Protein AF-A0A944TEN8-F1 (afdb_monomer_lite)

Sequence (53 aa):
MRVADRFEENLVWSYETPFDEGEEYAGYLAFYWGRVDQWLVDDAEVTEHPQNP

Structure (mmCIF, N/CA/C/O backbone):
data_AF-A0A944TEN8-F1
#
_entry.id   AF-A0A944TEN8-F1
#
loop_
_atom_site.group_PDB
_atom_site.id
_atom_site.type_symbol
_atom_site.label_atom_id
_atom_site.label_alt_id
_atom_site.label_comp_id
_atom_site.label_asym_id
_atom_site.label_entity_id
_atom_site.label_seq_id
_atom_site.pdbx_PDB_ins_code
_atom_site.Cartn_x
_atom_site.Cartn_y
_atom_site.Cartn_z
_atom_site.occupancy
_atom_site.B_iso_or_equiv
_atom_site.auth_seq_id
_atom_site.auth_comp_id
_atom_site.auth_asym_id
_atom_site.auth_atom_id
_atom_site.pdbx_PDB_model_num
ATOM 1 N N . MET A 1 1 ? -2.670 9.354 2.446 1.00 90.00 1 MET A N 1
ATOM 2 C CA . MET A 1 1 ? -3.922 8.662 2.067 1.00 90.00 1 MET A CA 1
ATOM 3 C C . MET A 1 1 ? -5.029 9.120 2.995 1.00 90.00 1 MET A C 1
ATOM 5 O O . MET A 1 1 ? -4.747 9.390 4.154 1.00 90.00 1 MET A O 1
ATOM 9 N N . ARG A 1 2 ? -6.258 9.262 2.494 1.00 93.06 2 ARG A N 1
ATOM 10 C CA . ARG A 1 2 ? -7.407 9.642 3.321 1.00 93.06 2 ARG A CA 1
ATOM 11 C C . ARG A 1 2 ? -8.458 8.548 3.261 1.00 93.06 2 ARG A C 1
ATOM 13 O O . ARG A 1 2 ? -8.798 8.112 2.165 1.00 93.06 2 ARG A O 1
ATOM 20 N N . VAL A 1 3 ? -8.942 8.132 4.422 1.00 91.50 3 VAL A N 1
ATOM 21 C CA . VAL A 1 3 ? -9.996 7.129 4.5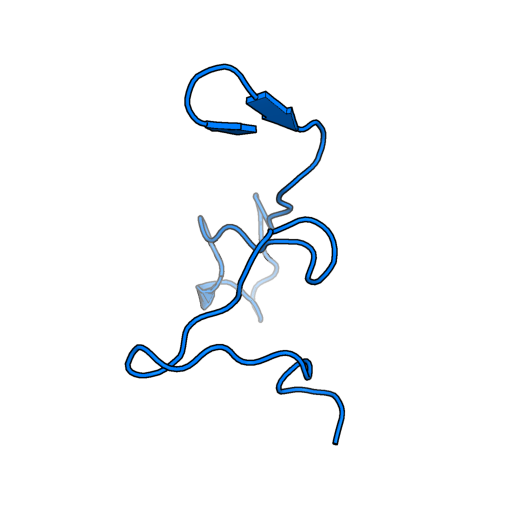83 1.00 91.50 3 VAL A CA 1
ATOM 22 C C . VAL A 1 3 ? -11.021 7.726 5.533 1.00 91.50 3 VAL A C 1
ATOM 24 O O . VAL A 1 3 ? -10.701 7.980 6.692 1.00 91.50 3 VAL A O 1
ATOM 27 N N . ALA A 1 4 ? -12.226 7.999 5.026 1.00 92.38 4 ALA A N 1
ATOM 28 C CA . ALA A 1 4 ? -13.233 8.789 5.738 1.00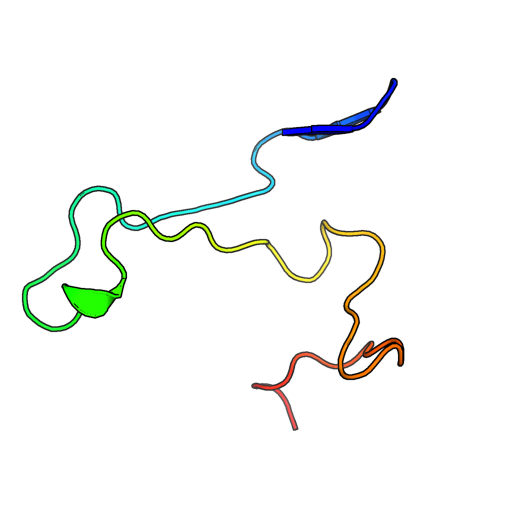 92.38 4 ALA A CA 1
ATOM 29 C C . ALA A 1 4 ? -12.615 10.085 6.313 1.00 92.38 4 ALA A C 1
ATOM 31 O O . ALA A 1 4 ? -12.083 10.902 5.555 1.00 92.38 4 ALA A O 1
ATOM 32 N N . ASP A 1 5 ? -12.632 10.243 7.636 1.00 95.62 5 ASP A N 1
ATOM 33 C CA . ASP A 1 5 ? -12.139 11.425 8.349 1.00 95.62 5 ASP A CA 1
ATOM 34 C C . ASP A 1 5 ? -10.655 11.330 8.748 1.00 95.62 5 ASP A C 1
ATOM 36 O O . ASP A 1 5 ? -10.075 12.302 9.235 1.00 95.62 5 ASP A O 1
ATOM 40 N N . ARG A 1 6 ? -10.011 10.175 8.533 1.00 92.00 6 ARG A N 1
ATOM 41 C CA . ARG A 1 6 ? -8.605 9.941 8.884 1.00 92.00 6 ARG A CA 1
ATOM 42 C C . ARG A 1 6 ? -7.697 10.255 7.701 1.00 92.00 6 ARG A C 1
ATOM 44 O O . ARG A 1 6 ? -7.930 9.807 6.577 1.00 92.00 6 ARG A O 1
ATOM 51 N N . PHE A 1 7 ? -6.627 10.997 7.964 1.00 94.06 7 PHE A N 1
ATOM 52 C CA . PHE A 1 7 ? -5.565 11.269 7.003 1.00 94.06 7 PHE A CA 1
ATOM 53 C C . PHE A 1 7 ? -4.232 10.757 7.544 1.00 94.06 7 PHE A C 1
ATOM 55 O O . PHE A 1 7 ? -3.848 11.104 8.654 1.00 94.06 7 PHE A O 1
ATOM 62 N N . GLU A 1 8 ? -3.544 9.953 6.735 1.00 93.75 8 GLU A N 1
ATOM 63 C CA . GLU A 1 8 ? -2.219 9.410 7.036 1.00 93.75 8 GLU A CA 1
ATOM 64 C C . GLU A 1 8 ? -1.204 9.883 5.998 1.00 93.75 8 GLU A C 1
ATOM 66 O O . GLU A 1 8 ? -1.381 9.688 4.786 1.00 93.75 8 GLU A O 1
ATOM 71 N N . GLU A 1 9 ? -0.130 10.502 6.471 1.00 94.50 9 GLU A N 1
ATOM 72 C CA . GLU A 1 9 ? 0.967 10.986 5.637 1.00 94.50 9 GLU A CA 1
ATOM 73 C C . GLU A 1 9 ? 1.969 9.867 5.346 1.00 94.50 9 GLU A C 1
ATOM 75 O O . GLU A 1 9 ? 2.299 9.066 6.218 1.00 94.50 9 GLU A O 1
ATOM 80 N N . ASN A 1 10 ? 2.492 9.828 4.115 1.00 92.88 10 ASN A N 1
ATOM 81 C CA . ASN A 1 10 ? 3.538 8.878 3.710 1.00 92.88 10 ASN A CA 1
ATOM 82 C C . ASN A 1 10 ? 3.187 7.412 4.045 1.00 92.88 10 ASN A C 1
ATOM 84 O O . ASN A 1 10 ? 3.980 6.683 4.643 1.00 92.88 10 ASN A O 1
ATOM 88 N N . LEU A 1 11 ? 1.958 7.000 3.719 1.00 94.31 11 LEU A N 1
ATOM 89 C CA . LEU A 1 11 ? 1.460 5.642 3.971 1.00 94.31 11 LEU A CA 1
ATOM 90 C C . LEU A 1 11 ? 1.968 4.618 2.942 1.00 94.31 11 LEU A C 1
ATOM 92 O O . LEU A 1 11 ? 2.119 3.440 3.265 1.00 94.31 11 LEU A O 1
ATOM 96 N N . VAL A 1 12 ? 2.216 5.075 1.715 1.00 95.25 12 VAL A N 1
ATOM 97 C CA . VAL A 1 12 ? 2.652 4.240 0.596 1.00 95.25 12 VAL A CA 1
ATOM 98 C C . VAL A 1 12 ? 3.973 4.733 0.033 1.00 95.25 12 VAL A C 1
ATOM 100 O O . VAL A 1 12 ? 4.307 5.913 0.161 1.00 95.25 12 VAL A O 1
ATOM 103 N N . TRP A 1 13 ? 4.682 3.831 -0.628 1.00 94.88 13 TRP A N 1
ATOM 104 C CA . TRP A 1 13 ? 5.842 4.122 -1.456 1.00 94.88 13 TRP A CA 1
ATOM 105 C C . TRP A 1 13 ? 5.710 3.385 -2.795 1.00 94.88 13 TRP A C 1
ATOM 107 O O . TRP A 1 13 ? 4.925 2.443 -2.922 1.00 94.88 13 TRP A O 1
ATOM 117 N N . SER A 1 14 ? 6.444 3.835 -3.808 1.00 96.19 14 SER A N 1
ATOM 118 C CA . SER A 1 14 ? 6.432 3.236 -5.142 1.00 96.19 14 SER A CA 1
ATOM 119 C C . SER A 1 14 ? 7.764 3.436 -5.851 1.00 96.19 14 SER A C 1
ATOM 121 O O . SER A 1 14 ? 8.527 4.351 -5.534 1.00 96.19 14 SER A O 1
ATOM 123 N N . TYR A 1 15 ? 8.025 2.588 -6.842 1.00 94.75 15 TYR A N 1
ATOM 124 C CA . TYR A 1 15 ? 9.040 2.844 -7.856 1.00 94.75 15 TYR A CA 1
ATOM 125 C C . TYR A 1 15 ? 8.369 3.544 -9.043 1.00 94.75 15 TYR A C 1
ATOM 127 O O . TYR A 1 15 ? 7.853 2.896 -9.948 1.00 94.75 15 TYR A O 1
ATOM 135 N N . GLU A 1 16 ? 8.336 4.879 -9.030 1.00 93.62 16 GLU A N 1
ATOM 136 C CA . GLU A 1 16 ? 7.734 5.671 -10.121 1.00 93.62 16 GLU A CA 1
ATOM 137 C C . GLU A 1 16 ? 8.460 5.474 -11.458 1.00 93.62 16 GLU A C 1
ATOM 139 O O . GLU A 1 16 ? 7.866 5.563 -12.530 1.00 93.62 16 GLU A O 1
ATOM 144 N N . THR A 1 17 ? 9.759 5.195 -11.397 1.00 95.50 17 THR A N 1
ATOM 145 C CA . THR A 1 17 ? 10.592 4.817 -12.539 1.00 95.50 17 THR A CA 1
ATOM 146 C C . THR A 1 17 ? 11.452 3.633 -12.095 1.00 95.50 17 THR A C 1
ATOM 148 O O . THR A 1 17 ? 12.527 3.848 -11.530 1.00 95.50 17 THR A O 1
ATOM 151 N N . PRO A 1 18 ? 10.942 2.394 -12.229 1.00 93.75 18 PRO A N 1
ATOM 152 C CA . PRO A 1 18 ? 11.677 1.199 -11.834 1.00 93.75 18 PRO A CA 1
ATOM 153 C C . PRO A 1 18 ? 12.912 0.985 -12.715 1.00 93.75 18 PRO A C 1
ATOM 155 O O . PRO A 1 18 ? 12.993 1.500 -13.829 1.00 93.75 18 PRO A O 1
ATOM 158 N N . PHE A 1 19 ? 13.863 0.203 -12.209 1.00 94.19 19 PHE A N 1
ATOM 159 C CA . PHE A 1 19 ? 14.967 -0.334 -13.008 1.00 94.19 19 PHE A CA 1
ATOM 160 C C . PHE A 1 19 ? 14.472 -1.447 -13.941 1.00 94.19 19 PHE A C 1
ATOM 162 O O . PHE A 1 19 ? 13.388 -1.989 -13.719 1.00 94.19 19 PHE A O 1
ATOM 169 N N . ASP A 1 20 ? 15.288 -1.825 -14.928 1.00 94.94 20 ASP A N 1
ATOM 170 C CA . ASP A 1 20 ? 14.954 -2.866 -15.910 1.00 94.94 20 ASP A CA 1
ATOM 171 C C . ASP A 1 20 ? 14.554 -4.191 -15.232 1.00 94.94 20 ASP A C 1
ATOM 173 O O . ASP A 1 20 ? 13.590 -4.842 -15.628 1.00 94.94 20 ASP A O 1
ATOM 177 N N . GLU A 1 21 ? 15.232 -4.578 -14.147 1.00 94.94 21 GLU A N 1
ATOM 178 C CA . GLU A 1 21 ? 14.912 -5.796 -13.390 1.00 94.94 21 GLU A CA 1
ATOM 179 C C . GLU A 1 21 ? 13.577 -5.725 -12.629 1.00 94.94 21 GLU A C 1
ATOM 181 O O . GLU A 1 21 ? 13.081 -6.747 -12.161 1.00 94.94 21 GLU A O 1
ATOM 186 N N . GLY A 1 22 ? 13.012 -4.527 -12.474 1.00 91.75 22 GLY A N 1
ATOM 187 C CA . GLY A 1 22 ? 11.800 -4.252 -11.709 1.00 91.75 22 GLY A CA 1
ATOM 188 C C . GLY A 1 22 ? 10.670 -3.642 -12.534 1.00 91.75 22 GLY A C 1
ATOM 189 O O . GLY A 1 22 ? 9.748 -3.084 -11.937 1.00 91.75 22 GLY A O 1
ATOM 190 N N . GLU A 1 23 ? 10.715 -3.722 -13.871 1.00 94.75 23 GLU A N 1
ATOM 191 C CA . GLU A 1 23 ? 9.668 -3.169 -14.748 1.00 94.75 23 GLU A CA 1
ATOM 192 C C . GLU A 1 23 ? 8.262 -3.674 -14.387 1.00 94.75 23 GLU A C 1
ATOM 194 O O . GLU A 1 23 ? 7.286 -2.937 -14.525 1.00 94.75 23 GLU A O 1
ATOM 199 N N . GLU A 1 24 ? 8.147 -4.897 -13.860 1.00 95.38 24 GLU A N 1
ATOM 200 C CA . GLU A 1 24 ? 6.869 -5.473 -13.420 1.00 95.38 24 GLU A CA 1
ATOM 201 C C . GLU A 1 24 ? 6.182 -4.672 -12.299 1.00 95.38 24 GLU A C 1
ATOM 203 O O . GLU A 1 24 ? 4.960 -4.729 -12.165 1.00 95.38 24 GLU A O 1
ATOM 208 N N . TYR A 1 25 ? 6.943 -3.893 -11.523 1.00 94.00 25 TYR A N 1
ATOM 209 C CA . TYR A 1 25 ? 6.428 -3.076 -10.422 1.00 94.00 25 TYR A CA 1
ATOM 210 C C . TYR A 1 25 ? 6.023 -1.662 -10.861 1.00 94.00 25 TYR A C 1
ATOM 212 O O . TYR A 1 25 ? 5.606 -0.853 -10.025 1.00 94.00 25 TYR A O 1
ATOM 220 N N . ALA A 1 26 ? 6.146 -1.326 -12.151 1.00 95.38 26 ALA A N 1
ATOM 221 C CA . ALA A 1 26 ? 5.766 -0.015 -12.662 1.00 95.38 26 ALA A CA 1
ATOM 222 C C . ALA A 1 26 ? 4.293 0.300 -12.344 1.00 95.38 26 ALA A C 1
ATOM 224 O O . ALA A 1 26 ? 3.373 -0.437 -12.699 1.00 95.38 26 ALA A O 1
ATOM 225 N N . GLY A 1 27 ? 4.067 1.430 -11.671 1.00 94.56 27 GLY A N 1
ATOM 226 C CA . GLY A 1 27 ? 2.729 1.877 -11.276 1.00 94.56 27 GLY A CA 1
ATOM 227 C C . GLY A 1 27 ? 2.142 1.166 -10.052 1.00 94.56 27 GLY A C 1
ATOM 228 O O . GLY A 1 27 ? 1.005 1.461 -9.681 1.00 94.56 27 GLY A O 1
ATOM 229 N N . TYR A 1 28 ? 2.883 0.263 -9.404 1.00 96.06 28 TYR A N 1
ATOM 230 C CA . TYR A 1 28 ? 2.430 -0.390 -8.176 1.00 96.06 28 TYR A CA 1
ATOM 231 C C . TYR A 1 28 ? 2.700 0.509 -6.965 1.00 96.06 28 TYR A C 1
ATOM 233 O O . TYR A 1 28 ? 3.656 1.287 -6.934 1.00 96.06 28 TYR A O 1
ATOM 241 N N . LEU A 1 29 ? 1.848 0.389 -5.946 1.00 95.19 29 LEU A N 1
ATOM 242 C CA . LEU A 1 29 ? 2.009 1.046 -4.651 1.00 95.19 29 LEU A CA 1
ATOM 243 C C . LEU A 1 29 ? 2.209 -0.020 -3.576 1.00 95.19 29 LEU A C 1
ATOM 245 O O . LEU A 1 29 ? 1.494 -1.021 -3.555 1.00 95.19 29 LEU A O 1
ATOM 249 N N . ALA A 1 30 ? 3.131 0.224 -2.654 1.00 93.88 30 ALA A N 1
ATOM 250 C CA . ALA A 1 30 ? 3.384 -0.639 -1.512 1.00 93.88 30 ALA A CA 1
ATOM 251 C C . ALA A 1 30 ? 3.079 0.102 -0.208 1.00 93.88 30 ALA A C 1
ATOM 253 O O . ALA A 1 30 ? 3.462 1.259 -0.030 1.00 93.88 30 ALA A O 1
ATOM 254 N N . PHE A 1 31 ? 2.392 -0.571 0.712 1.00 93.31 31 PHE A N 1
ATOM 255 C CA . PHE A 1 31 ? 2.087 -0.050 2.043 1.00 93.31 31 PHE A CA 1
ATOM 256 C C . PHE A 1 31 ? 3.197 -0.398 3.033 1.00 93.31 31 PHE A C 1
ATOM 258 O O . PHE A 1 31 ? 3.805 -1.465 2.963 1.00 93.31 31 PHE A O 1
ATOM 265 N N . TYR A 1 32 ? 3.425 0.474 4.013 1.00 91.12 32 TYR A N 1
ATOM 266 C CA . TYR A 1 32 ? 4.226 0.109 5.181 1.00 91.12 32 TYR A CA 1
ATOM 267 C C . TYR A 1 32 ? 3.413 -0.803 6.113 1.00 91.12 32 TYR A C 1
ATOM 269 O O . TYR A 1 32 ? 2.348 -0.397 6.575 1.00 91.12 32 TYR A O 1
ATOM 277 N N . TRP A 1 33 ? 3.943 -1.991 6.438 1.00 88.50 33 TRP A N 1
ATOM 278 C CA . TRP A 1 33 ? 3.265 -3.022 7.247 1.00 88.50 33 TRP A CA 1
ATOM 279 C C . TRP A 1 33 ? 2.560 -2.479 8.495 1.00 88.50 33 TRP A C 1
ATOM 281 O O . TRP A 1 33 ? 1.359 -2.659 8.655 1.00 88.50 33 TRP A O 1
ATOM 291 N N . GLY A 1 34 ? 3.289 -1.752 9.345 1.00 89.06 34 GLY A N 1
ATOM 292 C CA . GLY A 1 34 ? 2.767 -1.220 10.609 1.00 89.06 34 GLY A CA 1
ATOM 293 C C . GLY A 1 34 ? 2.004 0.103 10.50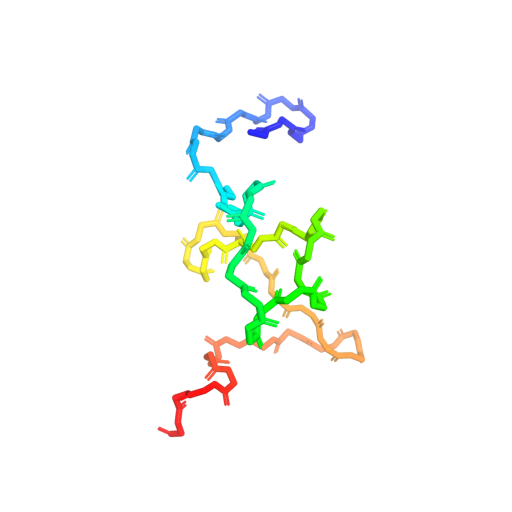2 1.00 89.06 34 GLY A C 1
ATOM 294 O O . GLY A 1 34 ? 1.798 0.752 11.522 1.00 89.06 34 GLY A O 1
ATOM 295 N N . ARG A 1 35 ? 1.664 0.563 9.290 1.00 90.62 35 ARG A N 1
ATOM 296 C CA . ARG A 1 35 ? 0.922 1.821 9.079 1.00 90.62 35 ARG A CA 1
ATOM 297 C C . ARG A 1 35 ? -0.492 1.617 8.539 1.00 90.62 35 ARG A C 1
ATOM 299 O O . ARG A 1 35 ? -1.214 2.596 8.371 1.00 90.62 35 ARG A O 1
ATOM 306 N N . VAL A 1 36 ? -0.884 0.375 8.279 1.00 90.81 36 VAL A N 1
ATOM 307 C CA . VAL A 1 36 ? -2.265 -0.005 7.965 1.00 90.81 36 VAL A CA 1
ATOM 308 C C . VAL A 1 36 ? -2.863 -0.762 9.145 1.00 90.81 36 VAL A C 1
ATOM 310 O O . VAL A 1 36 ? -2.131 -1.368 9.923 1.00 90.81 36 VAL A O 1
ATOM 313 N N . ASP A 1 37 ? -4.184 -0.694 9.299 1.00 90.31 37 ASP A N 1
ATOM 314 C CA . ASP A 1 37 ? -4.846 -1.238 10.486 1.00 90.31 37 ASP A CA 1
ATOM 315 C C . ASP A 1 37 ? -4.878 -2.774 10.486 1.00 90.31 37 ASP A C 1
ATOM 317 O O . ASP A 1 37 ? -4.735 -3.376 11.545 1.00 90.31 37 ASP A O 1
ATOM 321 N N . GLN A 1 38 ? -5.071 -3.399 9.318 1.00 92.19 38 GLN A N 1
ATOM 322 C CA . GLN A 1 38 ? -5.210 -4.852 9.164 1.00 92.19 38 G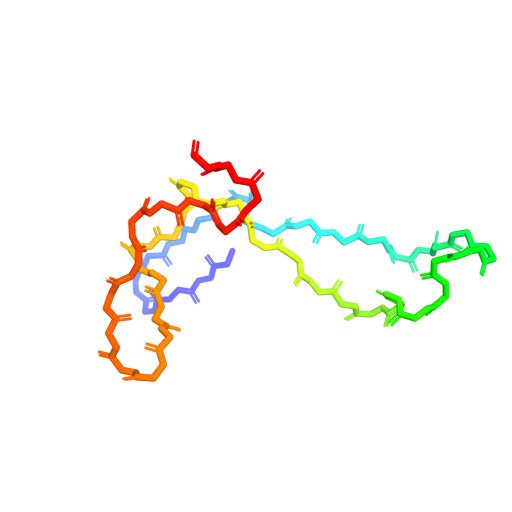LN A CA 1
ATOM 323 C C . GLN A 1 38 ? -4.693 -5.313 7.796 1.00 92.19 38 GLN A C 1
ATOM 325 O O . GLN A 1 38 ? -4.857 -4.613 6.793 1.00 92.19 38 GLN A O 1
ATOM 330 N N . TRP A 1 39 ? -4.131 -6.521 7.759 1.00 92.19 39 TRP A N 1
ATOM 331 C CA . TRP A 1 39 ? -3.790 -7.245 6.535 1.00 92.19 39 TRP A CA 1
ATOM 332 C C . TRP A 1 39 ? -4.688 -8.473 6.436 1.00 92.19 39 TRP A C 1
ATOM 334 O O . TRP A 1 39 ? -4.736 -9.257 7.376 1.00 92.19 39 TRP A O 1
ATOM 344 N N . LEU A 1 40 ? -5.404 -8.637 5.323 1.00 92.81 40 LEU A N 1
ATOM 345 C CA . LEU A 1 40 ? -6.353 -9.737 5.130 1.00 92.81 40 LEU A CA 1
ATOM 346 C C . LEU A 1 40 ? -5.882 -10.658 4.001 1.00 92.81 40 LEU A C 1
ATOM 348 O O . LEU A 1 40 ? -5.592 -10.186 2.901 1.00 92.81 40 LEU A O 1
ATOM 352 N N . VAL A 1 41 ? -5.848 -11.963 4.265 1.00 90.94 41 VAL A N 1
ATOM 353 C CA . VAL A 1 41 ? -5.611 -13.024 3.275 1.00 90.94 41 VAL A CA 1
ATOM 354 C C . VAL A 1 41 ? -6.745 -14.033 3.412 1.00 90.94 41 VAL A C 1
ATOM 356 O O . VAL A 1 41 ? -6.942 -14.575 4.494 1.00 90.94 41 VAL A O 1
ATOM 359 N N . ASP A 1 42 ? -7.513 -14.250 2.341 1.00 92.94 42 ASP A N 1
ATOM 360 C CA . ASP A 1 42 ? -8.716 -15.101 2.355 1.00 92.94 42 ASP A CA 1
ATOM 361 C C . ASP A 1 42 ? -9.671 -14.776 3.529 1.00 92.94 42 ASP A C 1
ATOM 363 O O . ASP A 1 42 ? -10.109 -15.659 4.264 1.00 92.94 42 ASP A O 1
ATOM 367 N N . ASP A 1 43 ? -9.948 -13.481 3.734 1.00 92.94 43 ASP A N 1
ATOM 368 C CA . ASP A 1 43 ? -10.762 -12.924 4.832 1.00 92.94 43 ASP A CA 1
ATOM 369 C C . ASP A 1 43 ? -10.207 -13.134 6.259 1.00 92.94 43 ASP A C 1
ATOM 371 O O . ASP A 1 43 ? -10.833 -12.711 7.234 1.00 92.94 43 ASP A O 1
ATOM 375 N N . ALA A 1 44 ? -9.021 -13.730 6.410 1.00 91.88 44 ALA A N 1
ATOM 376 C CA . ALA A 1 44 ? -8.344 -13.890 7.692 1.00 91.88 44 ALA A CA 1
ATOM 377 C C . ALA A 1 44 ? -7.301 -12.788 7.924 1.00 91.88 44 ALA A C 1
ATOM 379 O O . ALA A 1 44 ? -6.508 -12.466 7.037 1.0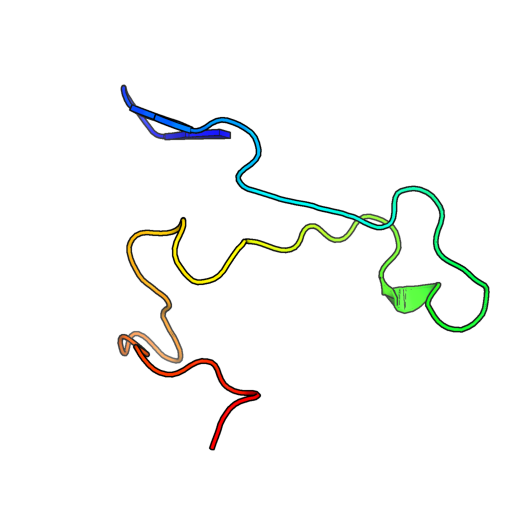0 91.88 44 ALA A O 1
ATOM 380 N N . GLU A 1 45 ? -7.278 -12.230 9.138 1.00 92.94 45 GLU A N 1
ATOM 381 C CA . GLU A 1 45 ? -6.262 -11.257 9.542 1.00 92.94 45 GLU A CA 1
ATOM 382 C C . GLU A 1 45 ? -4.893 -11.926 9.711 1.00 92.94 45 GLU A C 1
ATOM 384 O O . GLU A 1 45 ? -4.749 -12.922 10.422 1.00 92.94 45 GLU A O 1
ATOM 389 N N . VAL A 1 46 ? -3.881 -11.339 9.076 1.00 91.69 46 VAL A N 1
ATOM 390 C CA . VAL A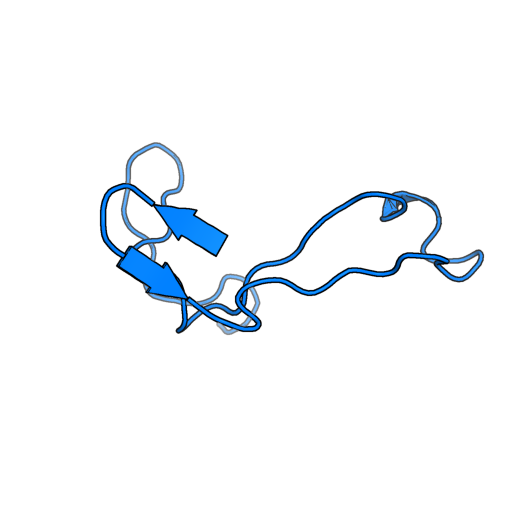 1 46 ? -2.480 -11.736 9.185 1.00 91.69 46 VAL A CA 1
ATOM 391 C C . VAL A 1 46 ? -1.718 -10.645 9.929 1.00 91.69 46 VAL A C 1
ATOM 393 O O . VAL A 1 46 ? -1.718 -9.481 9.535 1.00 91.69 46 VAL A O 1
ATOM 396 N N . THR A 1 47 ? -1.042 -11.024 11.009 1.00 86.12 47 THR A N 1
ATOM 397 C CA . THR A 1 47 ? -0.274 -10.099 11.862 1.00 86.12 47 THR A CA 1
ATOM 398 C C . THR A 1 47 ? 1.233 -10.194 11.629 1.00 86.12 47 THR A C 1
ATOM 400 O O . THR A 1 47 ? 1.973 -9.250 11.922 1.00 86.12 47 THR A O 1
ATOM 403 N N . GLU A 1 48 ? 1.683 -11.300 11.040 1.00 84.19 48 GLU A N 1
ATOM 404 C CA . GLU A 1 48 ? 3.075 -11.561 10.694 1.00 84.19 48 GLU A CA 1
ATOM 405 C C . GLU A 1 48 ? 3.345 -11.175 9.242 1.00 84.19 48 GLU A C 1
ATOM 407 O O . GLU A 1 48 ? 2.612 -11.545 8.325 1.00 84.19 48 GLU A O 1
ATOM 412 N N . HIS A 1 49 ? 4.417 -10.417 9.020 1.00 79.56 49 HIS A N 1
ATOM 413 C CA . HIS A 1 49 ? 4.801 -10.052 7.666 1.00 79.56 49 HIS A CA 1
ATOM 414 C C . HIS A 1 49 ? 5.200 -11.325 6.896 1.00 79.56 49 HIS A C 1
ATOM 416 O O . HIS A 1 49 ? 6.108 -12.017 7.354 1.00 79.56 49 HIS A O 1
ATOM 422 N N . PRO A 1 50 ? 4.639 -11.616 5.705 1.00 71.06 50 PRO A N 1
ATOM 423 C CA . PRO A 1 50 ? 4.876 -12.880 4.990 1.00 71.06 50 PRO A CA 1
ATOM 424 C C . PRO A 1 50 ? 6.348 -13.188 4.670 1.00 71.06 50 PRO A C 1
ATOM 426 O O . PRO A 1 50 ? 6.700 -14.326 4.382 1.00 71.06 50 PRO A O 1
ATOM 429 N N . GLN A 1 51 ? 7.210 -12.167 4.685 1.00 68.44 51 GLN A N 1
ATOM 430 C CA . GLN A 1 51 ? 8.655 -12.296 4.448 1.00 68.44 51 GLN A CA 1
ATOM 431 C C . GLN A 1 51 ? 9.500 -12.445 5.729 1.00 68.44 51 GLN A C 1
ATOM 433 O O . GLN A 1 51 ? 10.725 -12.463 5.632 1.00 68.44 51 GLN A O 1
ATOM 438 N N . ASN A 1 52 ? 8.887 -12.526 6.913 1.00 54.66 52 ASN A N 1
ATOM 439 C CA . ASN A 1 52 ? 9.580 -12.727 8.185 1.00 54.66 52 ASN A CA 1
ATOM 440 C C . ASN A 1 52 ? 9.020 -13.998 8.865 1.00 54.66 52 ASN A C 1
ATOM 442 O O . ASN A 1 52 ? 7.922 -13.920 9.413 1.00 54.66 52 ASN A O 1
ATOM 446 N N . PRO A 1 53 ? 9.700 -15.157 8.748 1.00 57.22 53 PRO A N 1
ATOM 447 C CA . PRO A 1 53 ? 9.262 -16.420 9.347 1.00 57.22 53 PRO A CA 1
ATOM 448 C C . PRO A 1 53 ? 9.440 -16.468 10.870 1.00 57.22 53 PRO A C 1
ATOM 450 O O . PRO A 1 53 ? 10.231 -15.658 11.412 1.00 57.22 53 PRO A O 1
#

Secondary structure (DSSP, 8-state):
-EETTEE-TT-EE--SS--GGGGGGTT--EE-GGGSS-EEETTEEE-S-TT--

Foldseek 3Di:
DDDPPDDDPPQWDACCPDDPVVPVRHPPIDGDLVSDDFDADPNDTDNDDPPPD

pLDDT: mean 90.35, std 8.61, range [54.66, 96.19]

Radius of gyration: 13.74 Å; chains: 1; bounding box: 28×28×28 Å